Protein AF-A0A924K029-F1 (afdb_monomer_lite)

Structure (mmCIF, N/CA/C/O backbone):
data_AF-A0A924K029-F1
#
_entry.id   AF-A0A924K029-F1
#
loop_
_atom_site.group_PDB
_atom_site.id
_atom_site.type_symbol
_atom_site.label_atom_id
_atom_site.label_alt_id
_atom_site.label_comp_id
_atom_site.label_asym_id
_atom_site.label_entity_id
_atom_site.label_seq_id
_atom_site.pdbx_PDB_ins_code
_atom_site.Cartn_x
_atom_site.Cartn_y
_atom_site.Cartn_z
_atom_site.occupancy
_atom_site.B_iso_or_equiv
_atom_site.auth_seq_id
_atom_site.auth_comp_id
_atom_site.auth_asym_id
_atom_site.auth_atom_id
_atom_site.pdbx_PDB_model_num
ATOM 1 N N . MET A 1 1 ? 10.047 -2.790 34.450 1.00 66.69 1 MET A N 1
ATOM 2 C CA . MET A 1 1 ? 10.134 -1.842 33.318 1.00 66.69 1 MET A CA 1
ATOM 3 C C . MET A 1 1 ? 8.730 -1.689 32.763 1.00 66.69 1 MET A C 1
ATOM 5 O O . MET A 1 1 ? 8.115 -2.704 32.465 1.00 66.69 1 MET A O 1
ATOM 9 N N . THR A 1 2 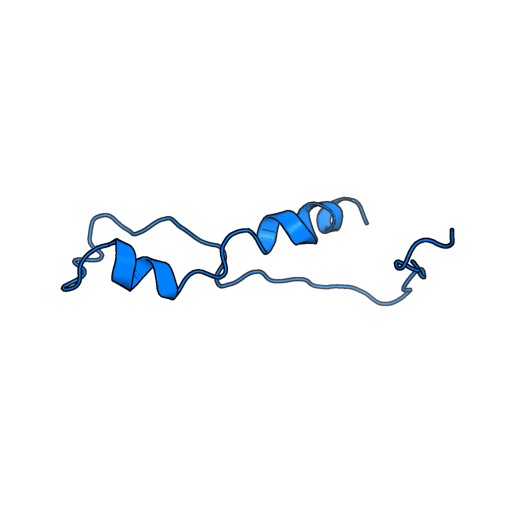? 8.174 -0.482 32.733 1.00 76.25 2 THR A N 1
ATOM 10 C CA . THR A 1 2 ? 6.852 -0.223 32.142 1.00 76.25 2 THR A CA 1
ATOM 11 C C . THR A 1 2 ? 6.954 -0.265 30.619 1.00 76.25 2 THR A C 1
ATOM 13 O O . THR A 1 2 ? 7.903 0.272 30.052 1.00 76.25 2 THR A O 1
ATOM 16 N N . SER A 1 3 ? 5.997 -0.922 29.959 1.00 84.25 3 SER A N 1
ATOM 17 C CA . SER A 1 3 ? 5.867 -0.850 28.500 1.00 84.25 3 SER A CA 1
ATOM 18 C C . SER A 1 3 ? 5.672 0.614 28.081 1.00 84.25 3 SER A C 1
ATOM 20 O O . SER A 1 3 ? 4.901 1.315 28.742 1.00 84.25 3 SER A O 1
ATOM 22 N N . PRO A 1 4 ? 6.318 1.095 27.002 1.00 89.19 4 PRO A N 1
ATOM 23 C CA . PRO A 1 4 ? 6.066 2.437 26.479 1.00 89.19 4 PRO A CA 1
ATOM 24 C C . PRO A 1 4 ? 4.667 2.572 25.851 1.00 89.19 4 PRO A C 1
ATOM 26 O O . PRO A 1 4 ? 4.253 3.679 25.520 1.00 89.19 4 PRO A O 1
ATOM 29 N N . LEU A 1 5 ? 3.936 1.463 25.675 1.00 85.00 5 LEU A N 1
ATOM 30 C CA . LEU A 1 5 ? 2.636 1.433 25.012 1.00 85.00 5 LEU A CA 1
ATOM 31 C C . LEU A 1 5 ? 1.494 1.319 26.027 1.00 85.00 5 LEU A C 1
ATOM 33 O O . LEU A 1 5 ? 1.460 0.404 26.853 1.00 85.00 5 LEU A O 1
ATOM 37 N N . ARG A 1 6 ? 0.530 2.237 25.918 1.00 86.12 6 ARG A N 1
ATOM 38 C CA . ARG A 1 6 ? -0.740 2.233 26.653 1.00 86.12 6 ARG A CA 1
ATOM 39 C C . ARG A 1 6 ? -1.887 2.077 25.655 1.00 86.12 6 ARG A C 1
ATOM 41 O O . ARG A 1 6 ? -2.012 2.896 24.753 1.00 86.12 6 ARG A O 1
ATOM 48 N N . TYR A 1 7 ? -2.743 1.077 25.859 1.00 81.81 7 TYR A N 1
ATOM 49 C CA . TYR A 1 7 ? -3.955 0.855 25.065 1.00 81.81 7 TYR A CA 1
ATOM 50 C C . TYR A 1 7 ? -5.182 1.344 25.836 1.00 81.81 7 TYR A C 1
ATOM 52 O O . TYR A 1 7 ? -5.320 1.064 27.028 1.00 81.81 7 TYR A O 1
ATOM 60 N N . LEU A 1 8 ? -6.063 2.087 25.168 1.00 84.69 8 LEU A N 1
ATOM 61 C CA . LEU A 1 8 ? -7.337 2.558 25.710 1.00 84.69 8 LEU A CA 1
ATOM 62 C C . LEU A 1 8 ? -8.445 2.204 24.709 1.00 84.69 8 LEU A C 1
ATOM 64 O O . LEU A 1 8 ? -8.260 2.474 23.523 1.00 84.69 8 LEU A O 1
ATOM 68 N N . PRO A 1 9 ? -9.570 1.611 25.144 1.00 80.81 9 PRO A N 1
ATOM 69 C CA . PRO A 1 9 ? -10.673 1.307 24.240 1.00 80.81 9 PRO A CA 1
ATOM 70 C C . PRO A 1 9 ? -11.331 2.602 23.739 1.00 80.81 9 PRO A C 1
ATOM 72 O O . PRO A 1 9 ? -11.650 3.489 24.533 1.00 80.81 9 PRO A O 1
ATOM 75 N N . GLY A 1 10 ? -11.530 2.704 22.424 1.00 82.81 10 GLY A N 1
ATOM 76 C CA . GLY A 1 10 ? -12.383 3.723 21.808 1.00 82.81 10 GLY A CA 1
ATOM 77 C C . GLY A 1 10 ? -13.844 3.266 21.761 1.00 82.81 10 GLY A C 1
ATOM 78 O O . GLY A 1 10 ? -14.123 2.073 21.830 1.00 82.81 10 GLY A O 1
ATOM 79 N N . THR A 1 11 ? -14.783 4.206 21.649 1.00 87.38 11 THR A N 1
ATOM 80 C CA . THR A 1 11 ? -16.232 3.917 21.564 1.00 87.38 11 THR A CA 1
ATOM 81 C C . THR A 1 11 ? -16.898 4.482 20.306 1.00 87.38 11 THR A C 1
ATOM 83 O O . THR A 1 11 ? -18.104 4.333 20.126 1.00 87.38 11 THR A O 1
ATOM 86 N N . SER A 1 12 ? -16.128 5.132 19.434 1.00 89.75 12 SER A N 1
ATOM 87 C CA . SER A 1 12 ? -16.617 5.725 18.187 1.00 89.75 12 SER A CA 1
ATOM 88 C C . SER A 1 12 ? -16.449 4.756 17.014 1.00 89.75 12 SER A C 1
ATOM 90 O O . SER A 1 12 ? -15.474 4.003 17.004 1.00 89.75 12 SER A O 1
ATOM 92 N N . PRO A 1 13 ? -17.324 4.812 15.991 1.00 91.62 13 PRO A N 1
ATOM 93 C CA . PRO A 1 13 ? -17.076 4.138 14.720 1.00 91.62 13 PRO A CA 1
ATOM 94 C C . PRO A 1 13 ? -15.710 4.542 14.154 1.00 91.62 13 PRO A C 1
ATOM 96 O O . PRO A 1 13 ? -15.395 5.733 14.089 1.00 91.62 13 PRO A O 1
ATOM 99 N N . LEU A 1 14 ? -14.908 3.554 13.757 1.00 89.88 14 LEU A N 1
ATOM 100 C CA . LEU A 1 14 ? -13.556 3.749 13.245 1.00 89.88 14 LEU A CA 1
ATOM 101 C C . LEU A 1 14 ? -13.489 3.324 11.778 1.00 89.88 14 LEU A C 1
ATOM 103 O O . LEU A 1 14 ? -13.902 2.224 11.425 1.00 89.88 14 LEU A O 1
ATOM 107 N N . VAL A 1 15 ? -12.936 4.195 10.939 1.00 94.12 15 VAL A N 1
ATOM 108 C CA . VAL A 1 15 ? -12.570 3.883 9.555 1.00 94.12 15 VAL A CA 1
ATOM 109 C C . VAL A 1 15 ? -11.076 4.123 9.423 1.00 94.12 15 VAL A C 1
ATOM 111 O O . VAL A 1 15 ? -10.589 5.194 9.786 1.00 94.12 15 VAL A O 1
ATOM 114 N N . LEU A 1 16 ? -10.363 3.122 8.919 1.00 94.88 16 LEU A N 1
ATOM 115 C CA . LEU A 1 16 ? -8.948 3.210 8.584 1.00 94.88 16 LEU A CA 1
ATOM 116 C C . LEU A 1 16 ? -8.803 2.981 7.083 1.00 94.88 16 LEU A C 1
ATOM 118 O O . LEU A 1 16 ? -9.428 2.077 6.532 1.00 94.88 16 LEU A O 1
ATOM 122 N N . ASP A 1 17 ? -7.978 3.799 6.444 1.00 96.19 17 ASP A N 1
ATOM 123 C CA . ASP A 1 17 ? -7.613 3.666 5.039 1.00 96.19 17 ASP A CA 1
ATOM 124 C C . ASP A 1 17 ? -6.086 3.696 4.925 1.00 96.19 17 ASP A C 1
ATOM 126 O O . ASP A 1 17 ? -5.417 4.441 5.646 1.00 96.19 17 ASP A O 1
ATOM 130 N N . SER A 1 18 ? -5.544 2.871 4.030 1.00 97.00 18 SER A N 1
ATOM 131 C CA . SER A 1 18 ? -4.107 2.738 3.778 1.00 97.00 18 SER A CA 1
ATOM 132 C C . SER A 1 18 ? -3.813 2.967 2.291 1.00 97.00 18 SER A C 1
ATOM 134 O O . SER A 1 18 ? -3.426 2.037 1.574 1.00 97.00 18 SER A O 1
ATOM 136 N N . PRO A 1 19 ? -4.003 4.203 1.792 1.00 97.38 19 PRO A N 1
ATOM 137 C CA . PRO A 1 19 ? -4.063 4.480 0.357 1.00 97.38 19 PRO A CA 1
ATOM 138 C C . PRO A 1 19 ? -2.723 4.294 -0.371 1.00 97.38 19 PRO A C 1
ATOM 140 O O . PRO A 1 19 ? -2.701 4.138 -1.589 1.00 97.38 19 PRO A O 1
ATOM 143 N N . HIS A 1 20 ? -1.599 4.295 0.352 1.00 98.19 20 HIS A N 1
ATOM 144 C CA . HIS A 1 20 ? -0.245 4.261 -0.217 1.00 98.19 20 HIS A CA 1
ATOM 145 C C . HIS A 1 20 ? 0.537 2.977 0.092 1.00 98.19 20 HIS A C 1
ATOM 147 O O . HIS A 1 20 ? 1.735 2.903 -0.170 1.00 98.19 20 HIS A O 1
ATOM 153 N N . SER A 1 21 ? -0.116 1.946 0.630 1.00 97.81 21 SER A N 1
ATOM 154 C CA . SER A 1 21 ? 0.552 0.673 0.946 1.00 97.81 21 SER A CA 1
ATOM 155 C C . SER A 1 21 ? 0.666 -0.291 -0.235 1.00 97.81 21 SER A C 1
ATOM 157 O O . SER A 1 21 ? 1.315 -1.334 -0.133 1.00 97.81 21 SER A O 1
ATOM 159 N N . GLY A 1 22 ? 0.023 0.033 -1.358 1.00 97.31 22 GLY A N 1
ATOM 160 C CA . GLY A 1 22 ? 0.074 -0.772 -2.570 1.00 97.31 22 GLY A CA 1
ATOM 161 C C . GLY A 1 22 ? 1.482 -0.829 -3.164 1.00 97.31 22 GLY A C 1
ATOM 162 O O . GLY A 1 22 ? 2.154 0.185 -3.299 1.00 97.31 22 GLY A O 1
ATOM 163 N N . THR A 1 23 ? 1.907 -2.028 -3.562 1.00 97.44 23 THR A N 1
ATOM 164 C CA . THR A 1 23 ? 3.198 -2.270 -4.240 1.00 97.44 23 THR A CA 1
ATOM 165 C C . THR A 1 23 ? 3.024 -2.855 -5.646 1.00 97.44 23 THR A C 1
ATOM 167 O O . THR A 1 23 ? 3.995 -3.195 -6.324 1.00 97.44 23 THR A O 1
ATOM 170 N N . ALA A 1 24 ? 1.774 -2.991 -6.096 1.00 97.19 24 ALA A N 1
ATOM 171 C CA . ALA A 1 24 ? 1.436 -3.486 -7.420 1.00 97.19 24 ALA A CA 1
ATOM 172 C C . ALA A 1 24 ? 1.481 -2.337 -8.433 1.00 97.19 24 ALA A C 1
ATOM 174 O O . ALA A 1 24 ? 0.605 -1.474 -8.446 1.00 97.19 24 ALA A O 1
ATOM 175 N N . TYR A 1 25 ? 2.485 -2.358 -9.305 1.00 97.06 25 TYR A N 1
ATOM 176 C CA . TYR A 1 25 ? 2.540 -1.487 -10.474 1.00 97.06 25 TYR A CA 1
ATOM 177 C C . TYR A 1 25 ? 1.836 -2.179 -11.646 1.00 97.06 25 TYR A C 1
ATOM 179 O O . TYR A 1 25 ? 2.246 -3.287 -12.010 1.00 97.06 25 TYR A O 1
ATOM 187 N N . PRO A 1 26 ? 0.791 -1.574 -12.242 1.00 97.44 26 PRO A N 1
ATOM 188 C CA . PRO A 1 26 ? 0.151 -2.119 -13.436 1.00 97.44 26 PRO A CA 1
ATOM 189 C C . PRO A 1 26 ? 1.156 -2.351 -14.571 1.00 97.44 26 PRO A C 1
ATOM 191 O O . PRO A 1 26 ? 2.107 -1.587 -14.739 1.00 97.44 26 PRO A O 1
ATOM 194 N N . ALA A 1 27 ? 0.941 -3.398 -15.372 1.00 96.56 27 ALA A N 1
ATOM 195 C CA . ALA A 1 27 ? 1.850 -3.765 -16.463 1.00 96.56 27 ALA A CA 1
ATOM 196 C C . ALA A 1 27 ? 1.997 -2.658 -17.527 1.00 96.56 27 ALA A C 1
ATOM 198 O O . ALA A 1 27 ? 3.021 -2.576 -18.201 1.00 96.56 27 ALA A O 1
ATOM 199 N N . ASP A 1 28 ? 0.990 -1.798 -17.657 1.00 97.81 28 ASP A N 1
ATOM 200 C CA . ASP A 1 28 ? 0.917 -0.669 -18.581 1.00 97.81 28 ASP A CA 1
ATOM 201 C C . ASP A 1 28 ? 1.313 0.680 -17.950 1.00 97.81 28 ASP A C 1
ATOM 203 O O . ASP A 1 28 ? 1.226 1.711 -18.612 1.00 97.81 28 ASP A O 1
ATOM 207 N N . PHE A 1 29 ? 1.808 0.697 -16.704 1.00 97.38 29 PHE A N 1
ATOM 208 C CA . PHE A 1 29 ? 2.173 1.934 -15.996 1.00 97.38 29 PHE A CA 1
ATOM 209 C C . PHE A 1 29 ? 3.320 2.717 -16.664 1.00 97.38 29 PHE A C 1
ATOM 211 O O . PHE A 1 29 ? 3.422 3.929 -16.493 1.00 97.38 29 PHE A O 1
ATOM 218 N N . ALA A 1 30 ? 4.178 2.031 -17.431 1.00 96.56 30 ALA A N 1
ATOM 219 C CA . ALA A 1 30 ? 5.203 2.631 -18.294 1.00 96.56 30 ALA A CA 1
ATOM 220 C C . ALA A 1 30 ? 6.072 3.711 -17.608 1.00 96.56 30 ALA A C 1
ATOM 222 O O . ALA A 1 30 ? 6.329 4.780 -18.165 1.00 96.56 30 ALA A O 1
ATOM 223 N N . HIS A 1 31 ? 6.541 3.442 -16.385 1.00 96.88 31 HIS A N 1
ATOM 224 C CA . HIS A 1 31 ? 7.340 4.404 -15.628 1.00 96.88 31 HIS A CA 1
ATOM 225 C C . HIS A 1 31 ? 8.665 4.752 -16.336 1.00 96.88 31 HIS A C 1
ATOM 227 O O . HIS A 1 31 ? 9.407 3.880 -16.789 1.00 96.88 31 HIS A O 1
ATOM 233 N N . ALA A 1 32 ? 9.007 6.041 -16.384 1.00 97.69 32 ALA A N 1
ATOM 234 C CA . ALA A 1 32 ? 10.245 6.505 -17.019 1.00 97.69 32 ALA A CA 1
ATOM 235 C C . ALA A 1 32 ? 11.489 6.357 -16.122 1.00 97.69 32 ALA A C 1
ATOM 237 O O . ALA A 1 32 ? 12.616 6.341 -16.613 1.00 97.69 32 ALA A O 1
ATOM 238 N N . CYS A 1 33 ? 11.306 6.284 -14.801 1.00 98.00 33 CYS A N 1
ATOM 239 C CA . CYS A 1 33 ? 12.398 6.165 -13.840 1.00 98.00 33 CYS A CA 1
ATOM 240 C C . CYS A 1 33 ? 12.710 4.701 -13.496 1.00 98.00 33 CYS A C 1
ATOM 242 O O . CYS A 1 33 ? 11.938 3.786 -13.780 1.00 98.00 33 CYS A O 1
ATOM 244 N N . ALA A 1 34 ? 13.859 4.474 -12.857 1.00 98.06 34 ALA A N 1
ATOM 245 C CA . ALA A 1 34 ? 14.192 3.165 -12.313 1.00 98.06 34 ALA A CA 1
ATOM 246 C C . ALA A 1 34 ? 13.236 2.795 -11.166 1.00 98.06 34 ALA A C 1
ATOM 248 O O . ALA A 1 34 ? 12.933 3.635 -10.315 1.00 98.06 34 ALA A O 1
ATOM 249 N N . LEU A 1 35 ? 12.842 1.519 -11.087 1.00 96.44 35 LEU A N 1
ATOM 250 C CA . LEU A 1 35 ? 11.907 1.015 -10.075 1.00 96.44 35 LEU A CA 1
ATOM 251 C C . LEU A 1 35 ? 12.261 1.442 -8.630 1.00 96.44 35 LEU A C 1
ATOM 253 O O . LEU A 1 35 ? 11.366 1.911 -7.935 1.00 96.44 35 LEU A O 1
ATOM 257 N N . PRO A 1 36 ? 13.526 1.408 -8.156 1.00 97.81 36 PRO A N 1
ATOM 258 C CA . PRO A 1 36 ? 13.852 1.849 -6.793 1.00 97.81 36 PRO A CA 1
ATOM 259 C C . PRO A 1 36 ? 13.550 3.326 -6.500 1.00 97.81 36 PRO A C 1
ATOM 261 O O . PRO A 1 36 ? 13.396 3.698 -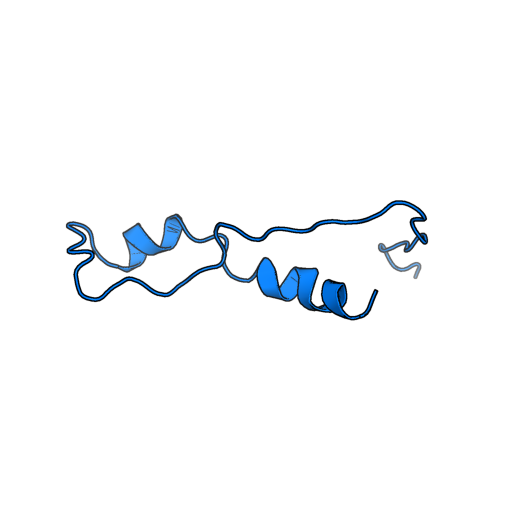5.339 1.00 97.81 36 PRO A O 1
ATOM 264 N N . VAL A 1 37 ? 13.503 4.180 -7.526 1.00 98.31 37 VAL A N 1
ATOM 265 C 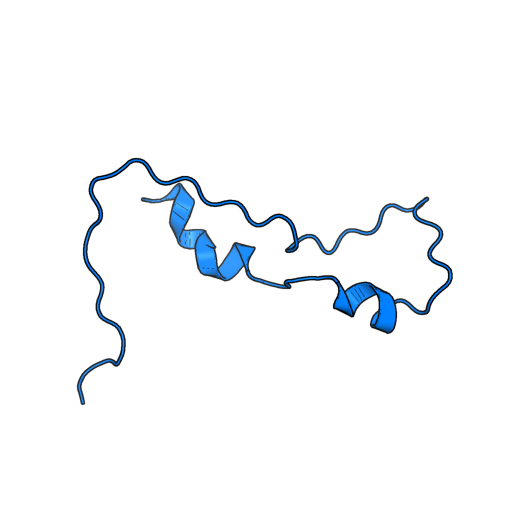CA . VAL A 1 37 ? 13.096 5.584 -7.378 1.00 98.31 37 VAL A CA 1
ATOM 266 C C . VAL A 1 37 ? 11.583 5.668 -7.242 1.00 98.31 37 VAL A C 1
ATOM 268 O O . VAL A 1 37 ? 11.099 6.370 -6.361 1.00 98.31 37 VAL A O 1
ATOM 271 N N . LEU A 1 38 ? 10.856 4.922 -8.074 1.00 97.69 38 LEU A N 1
ATOM 272 C CA . LEU A 1 38 ? 9.399 4.872 -8.050 1.00 97.69 38 LEU A CA 1
ATOM 273 C C . LEU A 1 38 ? 8.856 4.383 -6.698 1.00 97.69 38 LEU A C 1
ATOM 275 O O . LEU A 1 38 ? 7.979 5.024 -6.126 1.00 97.69 38 LEU A O 1
ATOM 279 N N . ARG A 1 39 ? 9.464 3.332 -6.130 1.00 98.06 39 ARG A N 1
ATOM 280 C CA . ARG A 1 39 ? 9.064 2.744 -4.837 1.00 98.06 39 ARG A CA 1
ATOM 281 C C . ARG A 1 39 ? 9.177 3.683 -3.633 1.00 98.06 39 ARG A C 1
ATOM 283 O O . ARG A 1 39 ? 8.668 3.371 -2.566 1.00 98.06 39 ARG A O 1
ATOM 290 N N . ARG A 1 40 ? 9.815 4.848 -3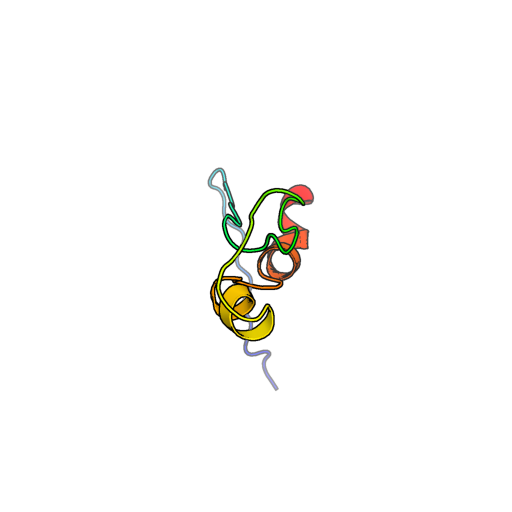.778 1.00 97.94 40 ARG A N 1
ATOM 291 C CA . ARG A 1 40 ? 9.859 5.873 -2.718 1.00 97.94 40 ARG A CA 1
ATOM 292 C C . ARG A 1 40 ? 8.504 6.536 -2.465 1.00 97.94 40 ARG A C 1
ATOM 294 O O . ARG A 1 40 ? 8.375 7.230 -1.466 1.00 97.94 40 ARG A O 1
ATOM 301 N N . ALA A 1 41 ? 7.540 6.356 -3.366 1.00 96.31 41 ALA A N 1
ATOM 302 C CA . ALA A 1 41 ? 6.167 6.818 -3.190 1.00 96.31 41 ALA A CA 1
ATOM 303 C C . ALA A 1 41 ? 5.300 5.856 -2.348 1.00 96.31 41 ALA A C 1
ATOM 305 O O . ALA A 1 41 ? 4.149 6.175 -2.074 1.00 96.31 41 ALA A O 1
ATOM 306 N N . GLU A 1 42 ? 5.822 4.683 -1.970 1.00 98.50 4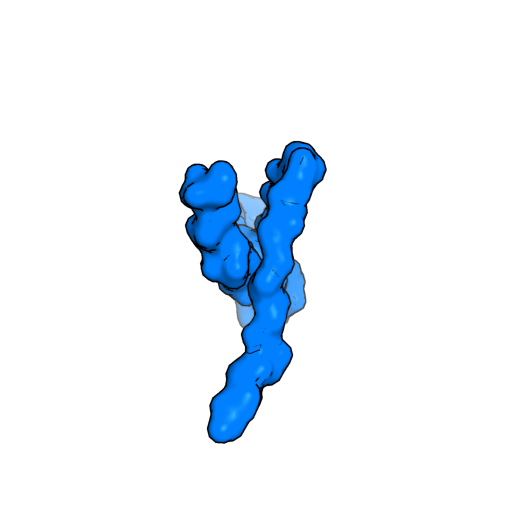2 GLU A N 1
ATOM 307 C CA . GLU A 1 42 ? 5.097 3.671 -1.193 1.00 98.50 42 GLU A CA 1
ATOM 308 C C . GLU A 1 42 ? 5.221 3.938 0.315 1.00 98.50 42 GLU A C 1
ATOM 310 O O . GLU A 1 42 ? 6.327 3.902 0.863 1.00 98.50 42 GLU A O 1
ATOM 315 N N . ASP A 1 43 ? 4.091 4.032 1.018 1.00 98.38 43 ASP A N 1
ATOM 316 C CA . ASP A 1 43 ? 4.034 3.907 2.480 1.00 98.38 43 ASP A CA 1
ATOM 317 C C . ASP A 1 43 ? 3.956 2.414 2.837 1.00 98.38 43 ASP A C 1
ATOM 319 O O . ASP A 1 43 ? 2.929 1.861 3.257 1.00 98.38 43 ASP A O 1
ATOM 323 N N . THR A 1 44 ? 5.064 1.726 2.563 1.00 97.38 44 THR A N 1
ATOM 324 C CA . THR A 1 44 ? 5.131 0.263 2.607 1.00 97.38 44 THR A CA 1
ATOM 325 C C . THR A 1 44 ? 4.831 -0.253 4.022 1.00 97.38 44 THR A C 1
ATOM 327 O O . THR A 1 44 ? 5.429 0.210 4.991 1.00 97.38 44 THR A O 1
ATOM 330 N N . HIS A 1 45 ? 3.968 -1.271 4.132 1.00 97.38 45 HIS A N 1
ATOM 331 C CA . HIS A 1 45 ? 3.610 -1.980 5.373 1.00 97.38 45 HIS A CA 1
ATOM 332 C C . HIS A 1 45 ? 2.675 -1.247 6.343 1.00 97.38 45 HIS A C 1
ATOM 334 O O . HIS A 1 45 ? 2.367 -1.810 7.396 1.00 97.38 45 HIS A O 1
ATOM 340 N N . VAL A 1 46 ? 2.170 -0.054 6.018 1.00 97.94 46 VAL A N 1
ATOM 341 C CA . VAL A 1 46 ? 1.149 0.607 6.856 1.00 97.94 46 VAL A CA 1
ATOM 342 C C . VAL A 1 46 ? -0.118 -0.251 6.980 1.00 97.94 46 VAL A C 1
ATOM 344 O O . VAL A 1 46 ? -0.691 -0.331 8.065 1.00 97.94 46 VAL A O 1
ATOM 347 N N . GLU A 1 47 ? -0.481 -1.010 5.943 1.00 96.56 47 GLU A N 1
ATOM 348 C CA . GLU A 1 47 ? -1.587 -1.973 5.982 1.00 96.56 47 GLU A CA 1
ATOM 349 C C . GLU A 1 47 ? -1.384 -3.065 7.042 1.00 96.56 47 GLU A C 1
ATOM 351 O O . GLU A 1 47 ? -2.346 -3.517 7.656 1.00 96.56 47 GLU A O 1
ATOM 356 N N . LYS A 1 48 ? -0.131 -3.465 7.295 1.00 96.38 48 LYS A N 1
ATOM 357 C CA . LYS A 1 48 ? 0.209 -4.464 8.320 1.00 96.38 48 LYS A CA 1
ATOM 358 C C . LYS A 1 48 ? 0.196 -3.874 9.719 1.00 96.38 48 LYS A C 1
ATOM 360 O O . LYS A 1 48 ? -0.138 -4.576 10.660 1.00 96.38 48 LYS A O 1
ATOM 365 N N . LEU A 1 49 ? 0.544 -2.594 9.871 1.00 95.12 49 LEU A N 1
ATOM 366 C CA . LEU A 1 49 ? 0.439 -1.919 11.169 1.00 95.12 49 LEU A CA 1
ATOM 367 C C . LEU A 1 49 ? -1.012 -1.882 11.670 1.00 95.12 49 LEU A C 1
ATOM 369 O O . LEU A 1 49 ? -1.225 -1.855 12.879 1.00 95.12 49 LEU A O 1
ATOM 373 N N . TYR A 1 50 ? -1.982 -1.897 10.749 1.00 93.56 50 TYR A N 1
ATOM 374 C CA . TYR A 1 50 ? -3.418 -1.885 11.027 1.00 93.56 50 TYR A CA 1
ATOM 375 C C . TYR A 1 50 ? -4.118 -3.227 10.764 1.00 93.56 50 TYR A C 1
ATOM 377 O O . TYR A 1 50 ? -5.346 -3.264 10.697 1.00 93.56 50 TYR A O 1
ATOM 385 N N . ASP A 1 51 ? -3.386 -4.339 10.648 1.00 94.19 51 ASP A N 1
ATOM 386 C CA . ASP A 1 51 ? -3.979 -5.660 10.379 1.00 94.19 51 ASP A CA 1
ATOM 387 C C . ASP A 1 51 ? -4.962 -6.134 11.469 1.00 94.19 51 ASP A C 1
ATOM 389 O O . ASP A 1 51 ? -5.827 -6.971 11.215 1.00 94.19 51 ASP A O 1
ATOM 393 N N . PHE A 1 52 ? -4.886 -5.537 12.660 1.00 90.31 52 PHE A N 1
ATOM 394 C CA . PHE A 1 52 ? -5.817 -5.733 13.765 1.00 90.31 52 PHE A CA 1
ATOM 395 C C . PHE A 1 52 ? -7.231 -5.200 13.484 1.00 90.31 52 PHE A C 1
ATOM 397 O O . PHE A 1 52 ? -8.180 -5.610 14.153 1.00 90.31 52 PHE A O 1
ATOM 404 N N . ALA A 1 53 ? -7.386 -4.265 12.543 1.00 90.75 53 ALA A N 1
ATOM 405 C CA . ALA A 1 53 ? -8.603 -3.470 12.395 1.00 90.75 53 ALA A CA 1
ATOM 406 C C . ALA A 1 53 ? -9.871 -4.280 12.058 1.00 90.75 53 ALA A C 1
ATOM 408 O O . ALA A 1 53 ? -10.907 -3.987 12.647 1.00 90.75 53 ALA A O 1
ATOM 409 N N . PRO A 1 54 ? -9.841 -5.320 11.197 1.00 88.56 54 PRO A N 1
ATOM 410 C CA . PRO A 1 54 ? -11.024 -6.145 10.932 1.00 88.56 54 PRO A CA 1
ATOM 411 C C . PRO A 1 54 ? -11.518 -6.967 12.134 1.00 88.56 54 PRO A C 1
ATOM 413 O O . PRO A 1 54 ? -12.620 -7.504 12.078 1.00 88.56 54 PRO A O 1
ATOM 416 N N . GLY A 1 55 ?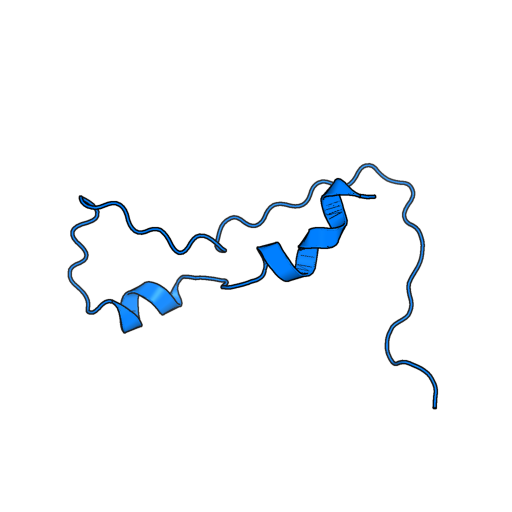 -10.700 -7.119 13.183 1.00 84.06 55 GLY A N 1
ATOM 417 C CA . GLY A 1 55 ? -11.040 -7.861 14.401 1.00 84.06 55 GLY A CA 1
ATOM 418 C C . GLY A 1 55 ? -11.493 -6.992 15.580 1.00 84.06 55 GLY A C 1
ATOM 419 O O . GLY A 1 55 ? -11.640 -7.534 16.676 1.00 84.06 55 GLY A O 1
ATOM 420 N N . MET A 1 56 ? -11.652 -5.676 15.381 1.00 76.62 56 MET A N 1
ATOM 421 C CA . MET A 1 56 ? -12.111 -4.716 16.398 1.00 76.62 56 MET A CA 1
ATOM 422 C C . MET A 1 56 ? -13.626 -4.519 16.420 1.00 76.62 56 MET A C 1
ATOM 424 O O . MET A 1 56 ? -14.280 -4.731 15.376 1.00 76.62 56 MET A O 1
#

Sequence (56 aa):
MTSPLRYLPGTSPLVLDSPHSGTAYPADFAHACALPVLRRAEDTHVEKLYDFAPGM

Radius of gyration: 16.98 Å; chains: 1; bounding box: 31×15×52 Å

pLDDT: mean 92.78, std 6.94, range [66.69, 98.5]

Foldseek 3Di:
DDDPDDDDDDDDDDDDDQPQQDPDDDPPNPDPDDPVVVCVSHPHCPCVVCVCPVVD

Secondary structure (DSSP, 8-state):
---S-------S------TT------TT---SS-HHHHGGG--TTHHHHTTTGGG-